Protein AF-A0A2P5C8T8-F1 (afdb_monomer_lite)

Organism: Parasponia andersonii (NCBI:txid3476)

Radius of gyration: 17.93 Å; chains: 1; bounding box: 43×32×41 Å

Sequence (71 aa):
ECTKHSIYNFVSYEGLSLEYNAFTIILFSIEIPQNIHTTLEKSEWRAATGEEIRALKKNRTWKLVDLLEGK

pLDDT: mean 87.72, std 9.14, range [43.28, 96.06]

Foldseek 3Di:
DPDPDDCVVVDDPPPPDPVVVVVVVVVVPDDDDPDPVSQCVDPVSVVVVVVVVVVQVVVVPDDDDDDDPDD

Structure (mmCIF, N/CA/C/O backbone):
data_AF-A0A2P5C8T8-F1
#
_entry.id   AF-A0A2P5C8T8-F1
#
loop_
_atom_site.group_PDB
_atom_site.id
_atom_site.type_symbol
_atom_site.label_atom_id
_atom_site.label_alt_id
_atom_site.label_comp_id
_atom_site.label_asym_id
_atom_site.label_entity_id
_atom_site.label_seq_id
_atom_site.pdbx_PDB_ins_code
_atom_site.Cartn_x
_atom_site.Cartn_y
_atom_site.Cartn_z
_atom_site.occupancy
_atom_site.B_iso_or_equiv
_atom_site.auth_seq_id
_atom_site.auth_comp_id
_atom_site.auth_asym_id
_atom_site.auth_atom_id
_atom_site.pdbx_PDB_model_num
ATOM 1 N N . GLU A 1 1 ? 11.595 10.779 9.690 1.00 50.75 1 GLU A N 1
ATOM 2 C CA . GLU A 1 1 ? 10.244 11.378 9.633 1.00 50.75 1 GLU A CA 1
ATOM 3 C C . GLU A 1 1 ? 9.905 11.709 8.186 1.00 50.75 1 GLU A C 1
ATOM 5 O O . GLU A 1 1 ? 10.750 12.273 7.504 1.00 50.75 1 GLU A O 1
ATOM 10 N N . CYS A 1 2 ? 8.739 11.288 7.686 1.00 60.94 2 CYS A N 1
ATOM 11 C CA . CYS A 1 2 ? 8.412 11.339 6.251 1.00 60.94 2 CYS A CA 1
ATOM 12 C C . CYS A 1 2 ? 7.916 12.723 5.779 1.00 60.94 2 CYS A C 1
ATOM 14 O O . CYS A 1 2 ? 7.997 13.035 4.597 1.00 60.94 2 CYS A O 1
ATOM 16 N N . THR A 1 3 ? 7.471 13.601 6.686 1.00 72.12 3 THR A N 1
ATOM 17 C CA . THR A 1 3 ? 7.016 14.959 6.339 1.00 72.12 3 THR A CA 1
ATOM 18 C C . THR A 1 3 ? 7.294 15.946 7.471 1.00 72.12 3 THR A C 1
ATOM 20 O O . THR A 1 3 ? 6.987 15.648 8.622 1.00 72.12 3 THR A O 1
ATOM 23 N N . LYS A 1 4 ? 7.777 17.153 7.145 1.00 79.31 4 LYS A N 1
ATOM 24 C CA . LYS A 1 4 ? 7.994 18.262 8.102 1.00 79.31 4 LYS A CA 1
ATOM 25 C C . LYS A 1 4 ? 6.704 18.741 8.793 1.00 79.31 4 LYS A C 1
ATOM 27 O O . LYS A 1 4 ? 6.758 19.345 9.859 1.00 79.31 4 LYS A O 1
ATOM 32 N N . HIS A 1 5 ? 5.548 18.470 8.190 1.00 77.56 5 HIS A N 1
ATOM 33 C CA . HIS A 1 5 ? 4.232 18.853 8.697 1.00 77.56 5 HIS A CA 1
ATOM 34 C C . HIS A 1 5 ? 3.328 17.621 8.733 1.00 77.56 5 HIS A C 1
ATOM 36 O O . HIS A 1 5 ? 2.609 17.346 7.777 1.00 77.56 5 HIS A O 1
ATOM 42 N N . SER A 1 6 ? 3.409 16.846 9.816 1.00 82.81 6 SER A N 1
ATOM 43 C CA . SER A 1 6 ? 2.544 15.678 9.988 1.00 82.81 6 SER A CA 1
ATOM 44 C C . SER A 1 6 ? 1.087 16.111 10.142 1.00 82.81 6 SER A C 1
ATOM 46 O O . SER A 1 6 ? 0.759 16.911 11.020 1.00 82.81 6 SER A O 1
ATOM 48 N N . ILE A 1 7 ? 0.208 15.542 9.316 1.00 84.62 7 ILE A N 1
ATOM 49 C CA . ILE A 1 7 ? -1.240 15.762 9.410 1.00 84.62 7 ILE A CA 1
ATOM 50 C C . ILE A 1 7 ? -1.830 15.186 10.709 1.00 84.62 7 ILE A C 1
ATOM 52 O O . ILE A 1 7 ? -2.899 15.605 11.134 1.00 84.62 7 ILE A O 1
ATOM 56 N N . TYR A 1 8 ? -1.109 14.273 11.372 1.00 82.75 8 TYR A N 1
ATOM 57 C CA . TYR A 1 8 ? -1.534 13.604 12.604 1.00 82.75 8 TYR A CA 1
ATOM 58 C C . TYR A 1 8 ? -1.964 14.580 13.709 1.00 82.75 8 TYR A C 1
ATOM 60 O O . TYR A 1 8 ? -2.908 14.305 14.436 1.00 82.75 8 TYR A O 1
ATOM 68 N N . ASN A 1 9 ? -1.332 15.754 13.794 1.00 84.69 9 ASN A N 1
ATOM 69 C CA . ASN A 1 9 ? -1.667 16.762 14.807 1.00 84.69 9 ASN A CA 1
ATOM 70 C C . ASN A 1 9 ? -3.018 17.460 14.564 1.00 84.69 9 ASN A C 1
ATOM 72 O O . ASN A 1 9 ? -3.488 18.193 15.429 1.00 84.69 9 ASN A O 1
ATOM 76 N N . PHE A 1 10 ? -3.617 17.273 13.388 1.00 88.62 10 PHE A N 1
ATOM 77 C CA . PHE A 1 10 ? -4.851 17.933 12.960 1.00 88.62 10 PHE A CA 1
ATOM 78 C C . PHE A 1 10 ? -5.982 16.944 12.650 1.00 88.62 10 PHE A C 1
ATOM 80 O O . PHE A 1 10 ? -7.072 17.368 12.271 1.00 88.62 10 PHE A O 1
ATOM 87 N N . VAL A 1 11 ? -5.741 15.638 12.795 1.00 87.75 11 VAL A N 1
ATOM 88 C CA . VAL A 1 11 ? -6.733 14.583 12.559 1.00 87.75 11 VAL A CA 1
ATOM 89 C C . VAL A 1 11 ? -7.021 13.887 13.881 1.00 87.75 11 VAL A C 1
ATOM 91 O O . VAL A 1 11 ? -6.104 13.419 14.548 1.00 87.75 11 VAL A O 1
ATOM 94 N N . SER A 1 12 ? -8.301 13.798 14.242 1.00 87.75 12 SER A N 1
ATOM 95 C CA . SER A 1 12 ? -8.772 13.024 15.390 1.00 87.75 12 SER A CA 1
ATOM 96 C C . SER A 1 12 ? -9.718 11.924 14.921 1.00 87.75 12 SER A C 1
ATOM 98 O O . SER A 1 12 ? -10.499 12.122 13.991 1.00 87.75 12 SER A O 1
ATOM 100 N N . TYR A 1 13 ? -9.651 10.771 15.583 1.00 89.94 13 TYR A N 1
ATOM 101 C CA . TYR A 1 13 ? -10.621 9.680 15.430 1.00 89.94 13 TYR A CA 1
ATOM 102 C C . TYR A 1 13 ? -11.794 9.812 16.415 1.00 89.94 13 TYR A C 1
ATOM 104 O O . TYR A 1 13 ? -12.691 8.969 16.445 1.00 89.94 13 TYR A O 1
ATOM 112 N N . GLU A 1 14 ? -11.792 10.870 17.229 1.00 90.50 14 GLU A N 1
ATOM 113 C CA . GLU A 1 14 ? -12.886 11.224 18.124 1.00 90.50 14 GLU A CA 1
ATOM 114 C C . GLU A 1 14 ? -14.147 11.554 17.312 1.00 90.50 14 GLU A C 1
ATOM 116 O O . GLU A 1 14 ? -14.117 12.363 16.385 1.00 90.50 14 GLU A O 1
ATOM 121 N N . GLY A 1 15 ? -15.256 10.887 17.634 1.00 91.25 15 GLY A N 1
ATOM 122 C CA . GLY A 1 15 ? -16.519 11.004 16.901 1.00 91.25 15 GLY A CA 1
ATOM 123 C C . GLY A 1 15 ? -16.745 9.934 15.827 1.00 91.25 15 GLY A C 1
ATOM 124 O O . GLY A 1 15 ? -17.847 9.865 15.282 1.00 91.25 15 GLY A O 1
ATOM 125 N N . LEU A 1 16 ? -15.767 9.061 15.548 1.00 93.88 16 LEU A N 1
ATOM 126 C CA . LEU A 1 16 ? -16.028 7.855 14.759 1.00 93.88 16 LEU A CA 1
ATOM 127 C C . LEU A 1 16 ? -16.913 6.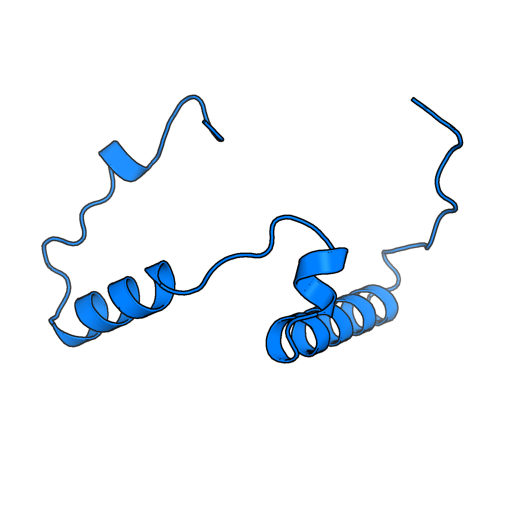872 15.532 1.00 93.88 16 LEU A C 1
ATOM 129 O O . LEU A 1 16 ? -16.784 6.718 16.749 1.00 93.88 16 LEU A O 1
ATOM 133 N N . SER A 1 17 ? -17.785 6.163 14.810 1.00 96.06 17 SER A N 1
ATOM 134 C CA . SER A 1 17 ? -18.507 5.027 15.385 1.00 96.06 17 SER A CA 1
ATOM 135 C C . SER A 1 17 ? -17.536 3.902 15.755 1.00 96.06 17 SER A C 1
ATOM 137 O O . SER A 1 17 ? -16.390 3.862 15.291 1.00 96.06 17 SER A O 1
ATOM 139 N N . LEU A 1 18 ? -18.001 2.962 16.578 1.00 94.94 18 LEU A N 1
ATOM 140 C CA . LEU A 1 18 ? -17.185 1.833 17.015 1.00 94.94 18 LEU A CA 1
ATOM 141 C C . LEU A 1 18 ? -16.681 1.002 15.826 1.00 94.94 18 LEU A C 1
ATOM 143 O O . LEU A 1 18 ? -15.522 0.595 15.802 1.00 94.94 18 LEU A O 1
ATOM 147 N N . GLU A 1 19 ? -17.530 0.800 14.821 1.00 95.94 19 GLU A N 1
ATOM 148 C CA . GLU A 1 19 ? -17.222 0.033 13.614 1.00 95.94 19 GLU A CA 1
ATOM 149 C C . GLU A 1 19 ? -16.122 0.708 12.792 1.00 95.94 19 GLU A C 1
ATOM 151 O O . GLU A 1 19 ? -15.170 0.053 12.365 1.00 95.94 19 GLU A O 1
ATOM 156 N N . TYR A 1 20 ? -16.212 2.029 12.607 1.00 94.56 20 TYR A N 1
ATOM 157 C CA . TYR A 1 20 ? -15.186 2.782 11.887 1.00 94.56 20 TYR A CA 1
ATOM 158 C C . TYR A 1 20 ? -13.875 2.844 12.666 1.00 94.56 20 TYR A C 1
ATOM 160 O O . TYR A 1 20 ? -12.809 2.721 12.066 1.00 94.56 20 TYR A O 1
ATOM 168 N N . ASN A 1 21 ? -13.927 2.965 13.992 1.00 93.50 21 ASN A N 1
ATOM 169 C CA . ASN A 1 21 ? -12.726 2.924 14.818 1.00 93.50 21 ASN A CA 1
ATOM 170 C C . ASN A 1 21 ? -12.034 1.550 14.713 1.00 93.50 21 ASN A C 1
ATOM 172 O O . A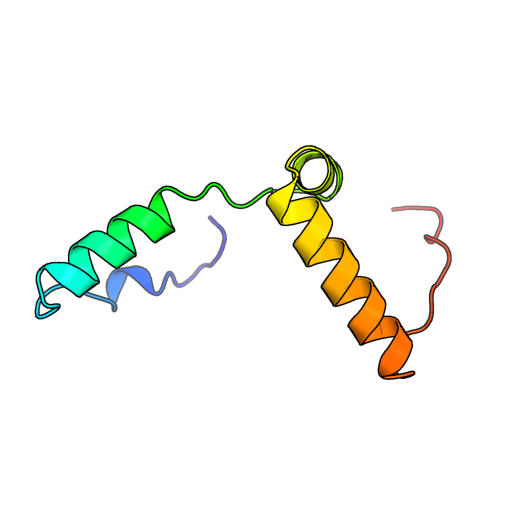SN A 1 21 ? -10.850 1.473 14.379 1.00 93.50 21 ASN A O 1
ATOM 176 N N . ALA A 1 22 ? -12.789 0.454 14.848 1.00 94.44 22 ALA A N 1
ATOM 177 C CA . ALA A 1 22 ? -12.272 -0.901 14.651 1.00 94.44 22 ALA A CA 1
ATOM 178 C C . ALA A 1 22 ? -11.646 -1.083 13.257 1.00 94.44 22 ALA A C 1
ATOM 180 O O . ALA A 1 22 ? -10.552 -1.634 13.132 1.00 94.44 22 ALA A O 1
ATOM 181 N N . PHE A 1 23 ? -12.291 -0.557 12.214 1.00 94.38 23 PHE A N 1
ATOM 182 C CA . PHE A 1 23 ? -11.748 -0.568 10.859 1.00 94.38 23 PHE A CA 1
ATOM 183 C C . PHE A 1 23 ? -10.419 0.197 10.747 1.00 94.38 23 PHE A C 1
ATOM 185 O O . PHE A 1 23 ? -9.475 -0.318 10.150 1.00 94.38 23 PHE A O 1
ATOM 192 N N . THR A 1 24 ? -10.297 1.384 11.355 1.00 91.62 24 THR A N 1
ATOM 193 C CA . THR A 1 24 ? -9.029 2.137 11.343 1.00 91.62 24 THR A CA 1
ATOM 194 C C . THR A 1 24 ? -7.898 1.383 12.037 1.00 91.62 24 THR A C 1
ATOM 196 O O . THR A 1 24 ? -6.792 1.341 11.505 1.00 91.62 24 THR A O 1
ATOM 199 N N . ILE A 1 25 ? -8.165 0.714 13.164 1.00 90.94 25 ILE A N 1
ATOM 200 C CA . ILE A 1 25 ? -7.171 -0.120 13.858 1.00 90.94 25 ILE A CA 1
ATOM 201 C C . ILE A 1 25 ? -6.701 -1.266 12.956 1.00 90.94 25 ILE A C 1
ATOM 203 O O . ILE A 1 25 ? -5.499 -1.516 12.858 1.00 90.94 25 ILE A O 1
ATOM 207 N N . ILE A 1 26 ? -7.628 -1.929 12.256 1.00 93.69 26 ILE A N 1
ATOM 208 C CA . ILE A 1 26 ? -7.286 -2.981 11.290 1.00 93.69 26 ILE A CA 1
ATOM 209 C C . ILE A 1 26 ? -6.392 -2.409 10.188 1.00 93.69 26 ILE A C 1
ATOM 211 O O . ILE A 1 26 ? -5.347 -2.989 9.906 1.00 93.69 26 ILE A O 1
ATOM 215 N N . LEU A 1 27 ? -6.738 -1.255 9.612 1.00 90.31 27 LEU A N 1
ATOM 216 C CA . LEU A 1 27 ? -5.906 -0.608 8.595 1.00 90.31 27 LEU A CA 1
ATOM 217 C C . LEU A 1 27 ? -4.497 -0.284 9.107 1.00 90.31 27 LEU A C 1
ATOM 219 O O . LEU A 1 27 ? -3.527 -0.566 8.411 1.00 90.31 27 LEU A O 1
ATOM 223 N N . PHE A 1 28 ? -4.369 0.255 10.323 1.00 87.12 28 PHE A N 1
ATOM 224 C CA . PHE A 1 28 ? -3.067 0.565 10.924 1.00 87.12 28 PHE A CA 1
ATOM 225 C C . PHE A 1 28 ? -2.212 -0.672 11.202 1.00 87.12 28 PHE A C 1
ATOM 227 O O . PHE A 1 28 ? -0.988 -0.571 11.231 1.00 87.12 28 PHE A O 1
ATOM 234 N N . SER A 1 29 ? -2.837 -1.834 11.396 1.00 89.06 29 SER A N 1
ATOM 235 C CA . SER A 1 29 ? -2.119 -3.096 11.584 1.00 89.06 29 SER A CA 1
ATOM 236 C C . SER A 1 29 ? -1.520 -3.656 10.288 1.00 89.06 29 SER A C 1
ATOM 238 O O . SER A 1 29 ? -0.627 -4.504 10.342 1.00 89.06 29 SER A O 1
ATOM 240 N N . ILE A 1 30 ? -1.985 -3.192 9.121 1.00 89.06 30 ILE A N 1
ATOM 241 C CA . ILE A 1 30 ? -1.472 -3.642 7.827 1.00 89.06 30 ILE A CA 1
ATOM 242 C C . ILE A 1 30 ? -0.109 -2.996 7.587 1.00 89.06 30 ILE A C 1
ATOM 244 O O . ILE A 1 30 ? 0.015 -1.798 7.340 1.00 89.06 30 ILE A O 1
ATOM 248 N N . GLU A 1 31 ? 0.933 -3.820 7.611 1.00 86.62 31 GLU A N 1
ATOM 249 C CA . GLU A 1 31 ? 2.283 -3.380 7.292 1.00 86.62 31 GLU A CA 1
ATOM 250 C C . GLU A 1 31 ? 2.410 -3.057 5.797 1.00 86.62 31 GLU A C 1
ATOM 252 O O . GLU A 1 31 ? 2.273 -3.937 4.935 1.00 86.62 31 GLU A O 1
ATOM 257 N N . ILE A 1 32 ? 2.714 -1.792 5.506 1.00 87.06 32 ILE A N 1
ATOM 258 C CA . ILE A 1 32 ? 2.997 -1.313 4.154 1.00 87.06 32 ILE A CA 1
ATOM 259 C C . ILE A 1 32 ? 4.438 -1.705 3.793 1.00 87.06 32 ILE A C 1
ATOM 261 O O . ILE A 1 32 ? 5.372 -1.287 4.485 1.00 87.06 32 ILE A O 1
ATOM 265 N N . PRO A 1 33 ? 4.654 -2.481 2.717 1.00 87.94 33 PRO A N 1
ATOM 266 C CA . PRO A 1 33 ? 5.994 -2.840 2.275 1.00 87.94 33 PRO A CA 1
ATOM 267 C C . PRO A 1 33 ? 6.817 -1.600 1.911 1.00 87.94 33 PRO A C 1
ATOM 269 O O . PRO A 1 33 ? 6.336 -0.685 1.246 1.00 87.94 33 PRO A O 1
ATOM 272 N N . GLN A 1 34 ? 8.087 -1.584 2.311 1.00 87.69 34 GLN A N 1
ATOM 273 C CA . GLN A 1 34 ? 8.975 -0.445 2.049 1.00 87.69 34 GLN A CA 1
ATOM 274 C C . GLN A 1 34 ? 9.641 -0.488 0.669 1.00 87.69 34 GLN A C 1
ATOM 276 O O . GLN A 1 34 ? 10.184 0.518 0.217 1.00 87.69 34 GLN A O 1
ATOM 281 N N . ASN A 1 35 ? 9.660 -1.647 0.007 1.00 87.44 35 ASN A N 1
ATOM 282 C CA . ASN A 1 35 ? 10.304 -1.815 -1.289 1.00 87.44 35 ASN A CA 1
ATOM 283 C C . ASN A 1 35 ? 9.647 -2.935 -2.102 1.00 87.44 35 ASN A C 1
ATOM 285 O O . ASN A 1 35 ? 8.826 -3.707 -1.603 1.00 87.44 35 ASN A O 1
ATOM 289 N N . ILE A 1 36 ? 10.021 -3.026 -3.379 1.00 87.00 36 ILE A N 1
ATOM 290 C CA . ILE A 1 36 ? 9.421 -3.991 -4.302 1.00 87.00 36 ILE A CA 1
ATOM 291 C C . ILE A 1 36 ? 9.725 -5.444 -3.916 1.00 87.00 36 ILE A C 1
ATOM 293 O O . ILE A 1 36 ? 8.882 -6.309 -4.123 1.00 87.00 36 ILE A O 1
ATOM 297 N N . HIS A 1 37 ? 10.876 -5.728 -3.302 1.00 90.00 37 HIS A N 1
ATOM 298 C CA . HIS A 1 37 ? 11.228 -7.090 -2.899 1.00 90.00 37 HIS A CA 1
ATOM 299 C C . HIS A 1 37 ? 10.285 -7.591 -1.799 1.00 90.00 37 HIS A C 1
ATOM 301 O O . HIS A 1 37 ? 9.637 -8.619 -1.978 1.00 90.00 37 HIS A O 1
ATOM 307 N N . THR A 1 38 ? 10.094 -6.803 -0.735 1.00 89.69 38 THR A N 1
ATOM 308 C CA . THR A 1 38 ? 9.167 -7.145 0.361 1.00 89.69 38 THR A CA 1
ATOM 309 C C . THR A 1 38 ? 7.701 -7.149 -0.083 1.00 89.69 38 THR A C 1
ATOM 311 O O . THR A 1 38 ? 6.889 -7.917 0.430 1.00 89.69 38 THR A O 1
ATOM 314 N N . THR A 1 39 ? 7.356 -6.335 -1.085 1.00 89.81 39 THR A N 1
ATOM 315 C CA . THR A 1 39 ? 6.024 -6.329 -1.716 1.00 89.81 39 THR A CA 1
ATOM 316 C C . THR A 1 39 ? 5.740 -7.648 -2.435 1.00 89.81 39 THR A C 1
ATOM 318 O O . THR A 1 39 ? 4.650 -8.200 -2.309 1.00 89.81 39 THR A O 1
ATOM 321 N N . LEU A 1 40 ? 6.707 -8.169 -3.196 1.00 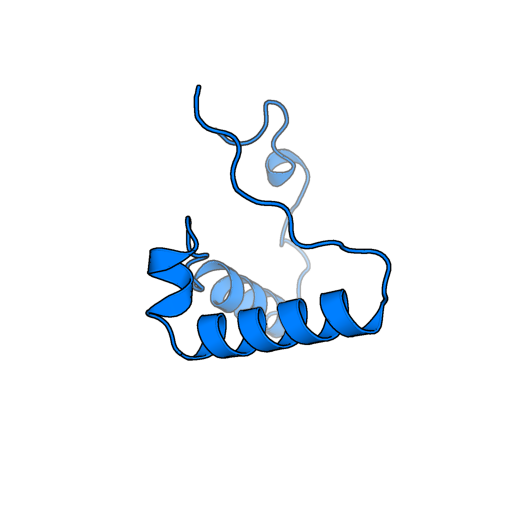92.12 40 LEU A N 1
ATOM 322 C CA . LEU A 1 40 ? 6.513 -9.357 -4.034 1.00 92.12 40 LEU A CA 1
ATOM 323 C C . LEU A 1 40 ? 6.516 -10.674 -3.241 1.00 92.12 40 LEU A C 1
ATOM 325 O O . LEU A 1 40 ? 5.961 -11.673 -3.718 1.00 92.12 40 LEU A O 1
ATOM 329 N N . GLU A 1 41 ? 7.094 -10.677 -2.040 1.00 91.69 41 GLU A N 1
ATOM 330 C CA . GLU A 1 41 ? 7.056 -11.808 -1.105 1.00 91.69 41 GLU A CA 1
ATOM 331 C C . GLU A 1 41 ? 5.634 -12.077 -0.586 1.00 91.69 41 GLU A C 1
ATOM 333 O O . GLU A 1 41 ? 5.200 -13.231 -0.535 1.00 91.69 41 GLU A O 1
ATOM 338 N N . LYS A 1 42 ? 4.868 -11.021 -0.278 1.00 90.38 42 LYS A N 1
ATOM 339 C CA . LYS A 1 42 ? 3.480 -11.126 0.199 1.00 90.38 42 LYS A CA 1
ATOM 340 C C . LYS A 1 42 ? 2.515 -11.320 -0.977 1.00 90.38 42 LYS A C 1
ATOM 342 O O . LYS A 1 42 ? 2.542 -10.586 -1.964 1.00 90.38 42 LYS A O 1
ATOM 347 N N . SER A 1 43 ? 1.647 -12.326 -0.893 1.00 89.81 43 SER A N 1
ATOM 348 C CA . SER A 1 43 ? 0.811 -12.759 -2.024 1.00 89.81 43 SER A CA 1
ATOM 349 C C . SER A 1 43 ? -0.223 -11.716 -2.462 1.00 89.81 43 SER A C 1
ATOM 351 O O . SER A 1 43 ? -0.444 -11.514 -3.656 1.00 89.81 43 SER A O 1
ATOM 353 N N . GLU A 1 44 ? -0.786 -11.010 -1.491 1.00 88.94 44 GLU A N 1
ATOM 354 C CA . GLU A 1 44 ? -1.798 -9.972 -1.613 1.00 88.94 44 GLU A CA 1
ATOM 355 C C . GLU A 1 44 ? -1.214 -8.751 -2.328 1.00 88.94 44 GLU A C 1
ATOM 357 O O . GLU A 1 44 ? -1.761 -8.259 -3.315 1.00 88.94 44 GLU A O 1
ATOM 362 N N . TRP A 1 45 ? -0.033 -8.325 -1.885 1.00 91.88 45 TRP A N 1
ATOM 363 C CA . TRP A 1 45 ? 0.706 -7.211 -2.466 1.00 91.88 45 TRP A CA 1
ATOM 364 C C . TRP A 1 45 ? 1.241 -7.527 -3.861 1.00 91.88 45 TRP A C 1
ATOM 366 O O . TRP A 1 45 ? 1.204 -6.670 -4.747 1.00 91.88 45 TRP A O 1
ATOM 376 N N . ARG A 1 46 ? 1.675 -8.768 -4.103 1.00 93.62 46 ARG A N 1
ATOM 377 C CA . ARG A 1 46 ? 2.066 -9.228 -5.438 1.00 93.62 46 ARG A CA 1
ATOM 378 C C . ARG A 1 46 ? 0.893 -9.183 -6.416 1.00 93.62 46 ARG A C 1
ATOM 380 O O . ARG A 1 46 ? 1.075 -8.730 -7.546 1.00 93.62 46 ARG A O 1
ATOM 387 N N . ALA A 1 47 ? -0.293 -9.622 -5.992 1.00 93.69 47 ALA A N 1
ATOM 388 C CA . ALA A 1 47 ? -1.499 -9.545 -6.811 1.00 93.69 47 ALA A CA 1
ATOM 389 C C . ALA A 1 47 ? -1.839 -8.086 -7.150 1.00 93.69 47 ALA A C 1
ATOM 391 O O . ALA A 1 47 ? -1.906 -7.748 -8.332 1.00 93.69 47 ALA A O 1
ATOM 392 N N . ALA A 1 48 ? -1.934 -7.212 -6.141 1.00 92.31 48 ALA A N 1
ATOM 393 C CA . ALA A 1 48 ? -2.219 -5.787 -6.326 1.00 92.31 48 ALA A CA 1
ATOM 394 C C . ALA A 1 48 ? -1.203 -5.096 -7.258 1.00 92.31 48 ALA A C 1
ATOM 396 O O . ALA A 1 48 ? -1.580 -4.389 -8.191 1.00 92.31 48 ALA A O 1
ATOM 397 N N . THR A 1 49 ? 0.093 -5.370 -7.074 1.00 92.31 49 THR A N 1
ATOM 398 C CA . THR A 1 49 ? 1.163 -4.849 -7.943 1.00 92.31 49 THR A CA 1
ATOM 399 C C . THR A 1 49 ? 0.986 -5.302 -9.394 1.00 92.31 49 THR A C 1
ATOM 401 O O . THR A 1 49 ? 1.169 -4.522 -10.329 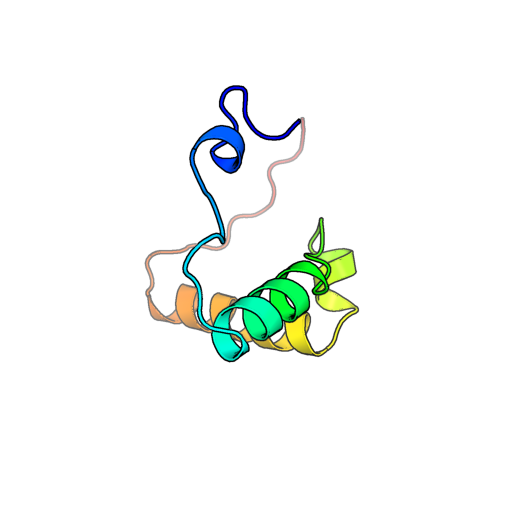1.00 92.31 49 THR A O 1
ATOM 404 N N . GLY A 1 50 ? 0.600 -6.564 -9.606 1.00 93.25 50 GLY A N 1
ATOM 405 C CA . GLY A 1 50 ? 0.312 -7.094 -10.936 1.00 93.25 50 GLY A CA 1
ATOM 406 C C . GLY A 1 50 ? -0.870 -6.395 -11.613 1.00 93.25 50 GLY A C 1
ATOM 407 O O . GLY A 1 50 ? -0.818 -6.121 -12.817 1.00 93.25 50 GLY A O 1
ATOM 408 N N . GLU A 1 51 ? -1.918 -6.075 -10.853 1.00 95.12 51 GLU A N 1
ATOM 409 C CA . GLU A 1 51 ? -3.074 -5.333 -11.362 1.00 95.12 51 GLU A CA 1
ATOM 410 C C . GLU A 1 51 ? -2.716 -3.904 -11.765 1.00 95.12 51 GLU A C 1
ATOM 412 O O . GLU A 1 51 ? -3.100 -3.479 -12.859 1.00 95.12 51 GLU A O 1
ATOM 417 N N . GLU A 1 52 ? -1.922 -3.210 -10.948 1.00 92.62 52 GLU A N 1
ATOM 418 C CA . GLU A 1 52 ? -1.419 -1.868 -11.252 1.00 92.62 52 GLU A CA 1
ATOM 419 C C . GLU A 1 52 ? -0.566 -1.885 -12.528 1.00 92.62 52 GLU A C 1
ATOM 421 O O . GLU A 1 52 ? -0.857 -1.166 -13.482 1.00 92.62 52 GLU A O 1
ATOM 426 N N . ILE A 1 53 ? 0.416 -2.792 -12.637 1.00 92.19 53 ILE A N 1
ATOM 427 C CA . ILE A 1 53 ? 1.243 -2.932 -13.852 1.00 92.19 53 ILE A CA 1
ATOM 428 C C . ILE A 1 53 ? 0.373 -3.176 -15.095 1.00 92.19 53 ILE A C 1
ATOM 430 O O . ILE A 1 53 ? 0.641 -2.628 -16.171 1.00 92.19 53 ILE A O 1
ATOM 434 N N . ARG A 1 54 ? -0.683 -3.991 -14.978 1.00 93.25 54 ARG A N 1
ATOM 435 C CA . ARG A 1 54 ? -1.638 -4.235 -16.070 1.00 93.25 54 ARG A CA 1
ATOM 436 C C . ARG A 1 54 ? -2.408 -2.962 -16.439 1.00 93.25 54 ARG A C 1
ATOM 438 O O . ARG A 1 54 ? -2.573 -2.694 -17.631 1.00 93.25 54 ARG A O 1
ATOM 445 N N . ALA A 1 55 ? -2.854 -2.180 -15.457 1.00 94.88 55 ALA A N 1
ATOM 446 C CA . 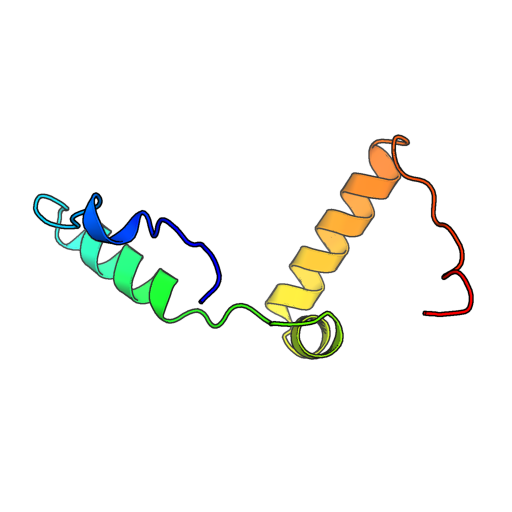ALA A 1 55 ? -3.540 -0.908 -15.679 1.00 94.88 55 ALA A CA 1
ATOM 447 C C . ALA A 1 55 ? -2.625 0.122 -16.365 1.00 94.88 55 ALA A C 1
ATOM 449 O O . ALA A 1 55 ? -3.020 0.725 -17.367 1.00 94.88 55 ALA A O 1
ATOM 450 N N . LEU A 1 56 ? -1.373 0.243 -15.916 1.00 93.25 56 LEU A N 1
ATOM 451 C CA . LEU A 1 56 ? -0.370 1.131 -16.514 1.00 93.25 56 LEU A CA 1
ATOM 452 C C . LEU A 1 56 ? -0.121 0.792 -17.991 1.00 93.25 56 LEU A C 1
ATOM 454 O O . LEU A 1 56 ? -0.136 1.680 -18.846 1.00 93.25 56 LEU A O 1
ATOM 458 N N . LYS A 1 57 ? 0.018 -0.502 -18.318 1.00 91.12 57 LYS A N 1
ATOM 459 C CA . LYS A 1 57 ? 0.154 -0.972 -19.709 1.00 91.12 57 LYS A CA 1
ATOM 460 C C . LYS A 1 57 ? -1.079 -0.645 -20.555 1.00 91.12 57 LYS A C 1
ATOM 462 O O . LYS A 1 57 ? -0.938 -0.250 -21.712 1.00 91.12 57 LYS A O 1
ATOM 467 N N . LYS A 1 58 ? -2.284 -0.793 -19.993 1.00 93.88 58 LYS A N 1
ATOM 468 C CA . LYS A 1 58 ? -3.546 -0.501 -20.693 1.00 93.88 58 LYS A CA 1
ATOM 469 C C . LYS A 1 58 ? -3.677 0.982 -21.043 1.00 93.88 58 LYS A C 1
ATOM 471 O O . LYS A 1 58 ? -4.141 1.296 -22.137 1.00 93.88 58 LYS A O 1
ATOM 476 N N . ASN A 1 59 ? -3.249 1.874 -20.151 1.00 93.31 59 ASN A N 1
ATOM 477 C CA . ASN A 1 59 ? -3.415 3.317 -20.328 1.00 93.31 59 ASN A CA 1
ATOM 478 C C . ASN A 1 59 ? -2.504 3.919 -21.410 1.00 93.31 59 ASN A C 1
ATOM 480 O O . ASN A 1 59 ? -2.750 5.045 -21.828 1.00 93.31 59 ASN A O 1
ATOM 484 N N . ARG A 1 60 ? -1.484 3.191 -21.897 1.00 88.69 60 ARG A N 1
ATOM 485 C CA . ARG A 1 60 ? -0.530 3.634 -22.944 1.00 88.69 60 ARG A CA 1
ATOM 486 C C . ARG A 1 60 ? 0.183 4.965 -22.655 1.00 88.69 60 ARG A C 1
ATOM 488 O O . ARG A 1 60 ? 0.830 5.519 -23.536 1.00 88.69 60 ARG A O 1
ATOM 495 N N . THR A 1 61 ? 0.090 5.464 -21.428 1.00 90.50 61 THR A N 1
ATOM 496 C CA . THR A 1 61 ? 0.749 6.687 -20.953 1.00 90.50 61 THR A CA 1
ATOM 497 C C . THR A 1 61 ? 2.120 6.406 -20.344 1.00 90.50 61 THR A C 1
ATOM 499 O O . THR A 1 61 ? 2.871 7.336 -20.071 1.00 90.50 61 THR A O 1
ATOM 502 N N . TRP A 1 62 ? 2.462 5.130 -20.157 1.00 89.75 62 TRP A N 1
ATOM 503 C CA . TRP A 1 62 ? 3.700 4.682 -19.531 1.00 89.75 62 TRP A CA 1
ATOM 504 C C . TRP A 1 62 ? 4.569 3.920 -20.526 1.00 89.75 62 TRP A C 1
ATOM 506 O O . TRP A 1 62 ? 4.082 3.085 -21.290 1.00 89.75 62 TRP A O 1
ATOM 516 N N . LYS A 1 63 ? 5.875 4.185 -20.484 1.00 85.69 63 LYS A N 1
ATOM 517 C CA . LYS A 1 63 ? 6.896 3.468 -21.247 1.00 85.69 63 LYS A CA 1
ATOM 518 C C . LYS A 1 63 ? 7.869 2.827 -20.264 1.00 85.69 63 LYS A C 1
ATOM 520 O O . LYS A 1 63 ? 8.328 3.495 -19.342 1.00 85.69 63 LYS A O 1
ATOM 525 N N . LEU A 1 64 ? 8.188 1.551 -20.474 1.00 86.44 64 LEU A N 1
ATOM 526 C CA . LEU A 1 64 ? 9.277 0.907 -19.748 1.00 86.44 64 LEU A CA 1
ATOM 527 C C . LEU A 1 64 ? 10.596 1.504 -20.244 1.00 86.44 64 LEU A C 1
ATOM 529 O O . LEU A 1 64 ? 10.849 1.533 -21.451 1.00 86.44 64 LEU A O 1
ATOM 533 N N . VAL A 1 65 ? 11.393 2.013 -19.317 1.00 88.00 65 VAL A N 1
ATOM 534 C CA . VAL A 1 65 ? 12.729 2.539 -19.585 1.00 88.00 65 VAL A CA 1
ATOM 535 C C . VAL A 1 65 ? 13.728 1.680 -18.837 1.00 88.00 65 VAL A C 1
ATOM 537 O O . VAL A 1 65 ? 13.435 1.216 -17.732 1.00 88.00 65 VAL A O 1
ATOM 540 N N . ASP A 1 66 ? 14.884 1.455 -19.448 1.00 88.25 66 ASP A N 1
ATOM 541 C CA . ASP A 1 66 ? 15.984 0.807 -18.752 1.00 88.25 66 ASP A CA 1
ATOM 542 C C . ASP A 1 66 ? 16.426 1.686 -17.585 1.00 88.25 66 ASP A C 1
ATOM 544 O O . ASP A 1 66 ? 16.355 2.921 -17.640 1.00 88.25 66 ASP A O 1
ATOM 548 N N . LEU A 1 67 ? 16.855 1.039 -16.505 1.00 87.44 67 LEU A N 1
ATOM 549 C CA . LEU A 1 67 ? 17.421 1.756 -15.378 1.00 87.44 67 LEU A CA 1
ATOM 550 C C . LEU A 1 67 ? 18.701 2.442 -15.861 1.00 87.44 67 LEU A C 1
ATOM 552 O O . LEU A 1 67 ? 19.588 1.787 -16.405 1.00 87.44 67 LEU A O 1
ATOM 556 N N . LEU A 1 68 ? 18.788 3.759 -15.681 1.00 85.56 68 LEU A N 1
ATOM 557 C CA . LEU A 1 68 ? 20.024 4.478 -15.965 1.00 85.56 68 LEU A CA 1
ATOM 558 C C . LEU A 1 68 ? 21.121 3.951 -15.037 1.00 85.56 68 LEU A C 1
ATOM 560 O O . LEU A 1 68 ? 20.897 3.792 -13.834 1.00 85.56 68 LEU A O 1
ATOM 564 N N . GLU A 1 69 ? 22.306 3.692 -15.588 1.00 80.38 69 GLU A N 1
ATOM 565 C CA . GLU A 1 69 ? 23.482 3.394 -14.777 1.00 80.38 69 GLU A CA 1
ATOM 566 C C . GLU A 1 69 ? 23.834 4.619 -13.921 1.00 80.38 69 GLU A C 1
ATOM 568 O O . GLU A 1 69 ? 24.380 5.605 -14.406 1.00 80.38 69 GLU A O 1
ATOM 573 N N . GLY A 1 70 ? 23.520 4.521 -12.629 1.00 70.25 70 GLY A N 1
ATOM 574 C CA . GLY A 1 70 ? 24.186 5.251 -11.556 1.00 70.25 70 GLY A CA 1
ATOM 575 C C . GLY A 1 70 ? 23.663 6.652 -11.225 1.00 70.25 70 GLY A C 1
ATOM 576 O O . GLY A 1 70 ? 23.813 7.607 -11.985 1.00 70.25 70 GLY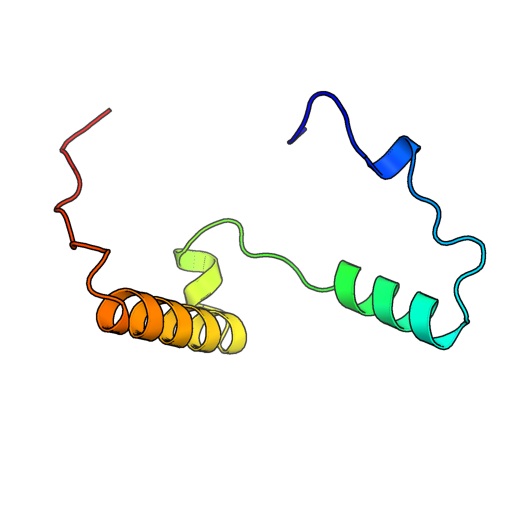 A O 1
ATOM 577 N N . LYS A 1 71 ? 23.234 6.800 -9.968 1.00 43.28 71 LYS A N 1
ATOM 578 C CA . LYS A 1 71 ? 24.066 7.496 -8.978 1.00 43.28 71 LYS A CA 1
ATOM 579 C C . LYS A 1 71 ? 23.991 6.786 -7.632 1.00 43.28 71 LYS A C 1
ATOM 581 O O . LYS A 1 71 ? 22.870 6.377 -7.264 1.00 43.28 71 LYS A O 1
#

Secondary structure (DSSP, 8-state):
---SS-GGGG---TT--HHHHHHHHHHHHSPPPSSHHHHHHSHHHHHHHHHHHHHHHHHS-----PPPS--